Protein AF-A0A5P9Q0S5-F1 (afdb_monomer_lite)

Radius of gyration: 14.07 Å; chains: 1; bounding box: 36×31×31 Å

pLDDT: mean 94.21, std 7.28, range [57.41, 98.0]

Structure (mmCIF, N/CA/C/O backbone):
data_AF-A0A5P9Q0S5-F1
#
_entry.id   AF-A0A5P9Q0S5-F1
#
loop_
_atom_site.group_PDB
_atom_site.id
_atom_site.type_symbol
_atom_site.label_atom_id
_atom_site.label_alt_id
_atom_site.label_comp_id
_atom_site.label_asym_id
_atom_site.label_entity_id
_atom_site.label_seq_id
_atom_site.pdbx_PDB_ins_code
_atom_site.Cartn_x
_atom_site.Cartn_y
_atom_site.Cartn_z
_atom_site.occupancy
_atom_site.B_iso_or_equiv
_atom_site.auth_seq_id
_atom_site.auth_comp_id
_atom_site.auth_asym_id
_atom_site.auth_atom_id
_atom_site.pdbx_PDB_model_num
ATOM 1 N N . MET A 1 1 ? -10.679 -16.981 -1.407 1.00 59.53 1 MET A N 1
ATOM 2 C CA . MET A 1 1 ? -10.719 -15.663 -2.073 1.00 59.53 1 MET A CA 1
ATOM 3 C C . MET A 1 1 ? -10.386 -14.603 -1.028 1.00 59.53 1 MET A C 1
ATOM 5 O O . MET A 1 1 ? -11.278 -13.906 -0.578 1.00 59.53 1 MET A O 1
ATOM 9 N N . ASN A 1 2 ? -9.126 -14.530 -0.582 1.00 83.38 2 ASN A N 1
ATOM 10 C CA . ASN A 1 2 ? -8.767 -13.709 0.590 1.00 83.38 2 ASN A CA 1
ATOM 11 C C . ASN A 1 2 ? -7.656 -12.707 0.263 1.00 83.38 2 ASN A C 1
ATOM 13 O O . ASN A 1 2 ? -7.636 -11.609 0.798 1.00 83.38 2 ASN A O 1
ATOM 17 N N . LEU A 1 3 ? -6.774 -13.048 -0.679 1.00 86.62 3 LEU A N 1
ATOM 18 C CA . LEU A 1 3 ? -5.616 -12.232 -1.043 1.00 86.62 3 LEU A CA 1
ATOM 19 C C . LEU A 1 3 ? -5.992 -10.818 -1.521 1.00 86.62 3 LEU A C 1
ATOM 21 O O . LEU A 1 3 ? -5.372 -9.845 -1.105 1.00 86.62 3 LEU A O 1
ATOM 25 N N . VAL A 1 4 ? -7.054 -10.686 -2.325 1.00 89.38 4 VAL A N 1
ATOM 26 C CA . VAL A 1 4 ? -7.533 -9.378 -2.811 1.00 89.38 4 VAL A CA 1
ATOM 27 C C . VAL A 1 4 ? -8.051 -8.502 -1.666 1.00 89.38 4 VAL A C 1
ATOM 29 O O . VAL A 1 4 ? -7.911 -7.289 -1.726 1.00 89.38 4 VAL A O 1
ATOM 32 N N . ALA A 1 5 ? -8.562 -9.072 -0.573 1.00 92.44 5 ALA A N 1
ATOM 33 C CA . ALA A 1 5 ? -8.963 -8.266 0.581 1.00 92.44 5 ALA A CA 1
ATOM 34 C C . ALA A 1 5 ? -7.765 -7.596 1.278 1.00 92.44 5 ALA A C 1
ATOM 36 O O . ALA A 1 5 ? -7.960 -6.641 2.015 1.00 92.44 5 ALA A O 1
ATOM 37 N N . HIS A 1 6 ? -6.533 -8.065 1.035 1.00 92.06 6 HIS A N 1
ATOM 38 C CA . HIS A 1 6 ? -5.326 -7.609 1.734 1.00 92.06 6 HIS A CA 1
ATOM 39 C C . HIS A 1 6 ? -4.300 -6.901 0.840 1.00 92.06 6 HIS A C 1
ATOM 41 O O . HIS A 1 6 ? -3.351 -6.321 1.369 1.00 92.06 6 HIS A O 1
ATOM 47 N N . HIS A 1 7 ? -4.473 -6.930 -0.485 1.00 90.75 7 HIS A N 1
ATOM 48 C CA . HIS A 1 7 ? -3.436 -6.537 -1.449 1.00 90.75 7 HIS A CA 1
ATOM 49 C C . HIS A 1 7 ? -2.985 -5.069 -1.371 1.00 90.75 7 HIS A C 1
ATOM 51 O O . HIS A 1 7 ? -1.824 -4.785 -1.627 1.00 90.75 7 HIS A O 1
ATOM 57 N N . SER A 1 8 ? -3.846 -4.149 -0.940 1.00 88.62 8 SER A N 1
ATOM 58 C CA . SER A 1 8 ? -3.512 -2.726 -0.774 1.00 88.62 8 SER A CA 1
ATOM 59 C C . SER A 1 8 ? -3.183 -2.350 0.679 1.00 88.62 8 SER A C 1
ATOM 61 O O . SER A 1 8 ? -3.217 -1.184 1.067 1.00 88.62 8 SER A O 1
ATOM 63 N N . GLY A 1 9 ? -2.889 -3.338 1.534 1.00 88.94 9 GLY A N 1
ATOM 64 C CA . GLY A 1 9 ? -2.623 -3.101 2.953 1.00 88.94 9 GLY A CA 1
ATOM 65 C C . GLY A 1 9 ? -3.884 -2.824 3.779 1.00 88.94 9 GLY A C 1
ATOM 66 O O . GLY A 1 9 ? -3.800 -2.157 4.810 1.00 88.94 9 GLY A O 1
ATOM 67 N N . ALA A 1 10 ? -5.039 -3.369 3.382 1.00 93.81 10 ALA A N 1
ATOM 68 C CA . ALA A 1 10 ? -6.343 -3.118 4.009 1.00 93.81 10 ALA A CA 1
ATOM 69 C C . ALA A 1 10 ? -6.376 -3.279 5.539 1.00 93.81 10 ALA A C 1
ATOM 71 O O . ALA A 1 10 ? -7.163 -2.613 6.198 1.00 93.81 10 ALA A O 1
ATOM 72 N N . ARG A 1 11 ? -5.499 -4.098 6.138 1.00 94.38 11 ARG A N 1
ATOM 73 C CA . ARG A 1 11 ? -5.361 -4.205 7.605 1.00 94.38 11 ARG A CA 1
ATOM 74 C C . ARG A 1 11 ? -5.067 -2.871 8.299 1.00 94.38 11 ARG A C 1
ATOM 76 O O . ARG A 1 11 ? -5.477 -2.676 9.438 1.00 94.38 11 ARG A O 1
ATOM 83 N N . PHE A 1 12 ? -4.353 -1.970 7.628 1.00 96.69 12 PHE A N 1
ATOM 84 C CA . PHE A 1 12 ? -4.051 -0.644 8.151 1.00 96.69 12 PHE A CA 1
ATOM 85 C C . PHE A 1 12 ? -5.278 0.261 8.030 1.00 96.69 12 PHE A C 1
ATOM 87 O O . PHE A 1 12 ? -5.698 0.842 9.025 1.00 96.69 12 PHE A O 1
ATOM 94 N N . GLU A 1 13 ? -5.918 0.304 6.860 1.00 96.75 13 GLU A N 1
ATOM 95 C CA . 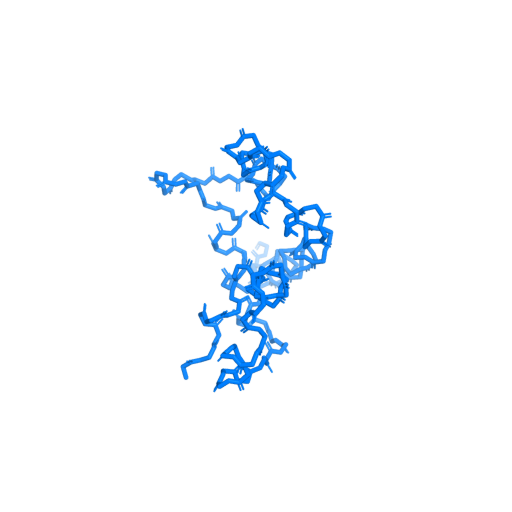GLU A 1 13 ? -7.103 1.144 6.646 1.00 96.75 13 GLU A CA 1
ATOM 96 C C . GLU A 1 13 ? -8.319 0.680 7.454 1.00 96.75 13 GLU A C 1
ATOM 98 O O . GLU A 1 13 ? -9.054 1.500 8.003 1.00 96.75 13 GLU A O 1
ATOM 103 N N . ALA A 1 14 ? -8.502 -0.631 7.603 1.00 97.19 14 ALA A N 1
ATOM 104 C CA . ALA A 1 14 ? -9.527 -1.203 8.462 1.00 97.19 14 ALA A CA 1
ATOM 105 C C . ALA A 1 14 ? -9.356 -0.732 9.912 1.00 97.19 14 ALA A C 1
ATOM 107 O O . ALA A 1 14 ? -10.345 -0.389 10.553 1.00 97.19 14 ALA A O 1
ATOM 108 N N . ALA A 1 15 ? -8.122 -0.625 10.412 1.00 96.56 15 ALA A N 1
ATOM 109 C CA . ALA A 1 15 ? -7.871 -0.068 11.738 1.00 96.56 15 ALA A CA 1
ATOM 110 C C . ALA A 1 15 ? -8.219 1.430 11.811 1.00 96.56 15 ALA A C 1
ATOM 112 O O . ALA A 1 15 ? -8.832 1.861 12.785 1.00 96.56 15 ALA A O 1
ATOM 113 N N . GLU A 1 16 ? -7.897 2.217 10.777 1.00 97.00 16 GLU A N 1
ATOM 114 C CA . GLU A 1 16 ? -8.248 3.646 10.722 1.00 97.00 16 GLU A CA 1
ATOM 115 C C . GLU A 1 16 ? -9.769 3.883 10.654 1.00 97.00 16 GLU A C 1
ATOM 117 O O . GLU A 1 16 ? -10.254 4.890 11.172 1.00 97.00 16 GLU A O 1
ATOM 122 N N . ARG A 1 17 ? -10.518 2.958 10.038 1.00 96.88 17 ARG A N 1
ATOM 123 C CA . ARG A 1 17 ? -11.978 3.031 9.845 1.00 96.88 17 ARG A CA 1
ATOM 124 C C . ARG A 1 17 ? -12.801 2.272 10.893 1.00 96.88 17 ARG A C 1
ATOM 126 O O . ARG A 1 17 ? -14.024 2.357 10.860 1.00 96.88 17 ARG A O 1
ATOM 133 N N . GLY A 1 18 ? -12.165 1.530 11.799 1.00 97.25 18 GLY A N 1
ATOM 134 C CA . GLY A 1 18 ? -12.857 0.683 12.779 1.00 97.25 18 GLY A CA 1
ATOM 135 C C . GLY A 1 18 ? -13.475 -0.596 12.197 1.00 97.25 18 GLY A C 1
ATOM 136 O O . GLY A 1 18 ? -14.370 -1.160 12.814 1.00 97.25 18 GLY A O 1
ATOM 137 N N . LEU A 1 19 ? -12.989 -1.061 11.042 1.00 97.25 19 LEU A N 1
ATOM 138 C CA . LEU A 1 19 ? -13.490 -2.220 10.289 1.00 97.25 19 LEU A CA 1
ATOM 139 C C . LEU A 1 19 ? -12.647 -3.496 10.477 1.00 97.25 19 LEU A C 1
ATOM 141 O O . LEU A 1 19 ? -12.683 -4.423 9.666 1.00 97.25 19 LEU A O 1
ATOM 145 N N . THR A 1 20 ? -11.816 -3.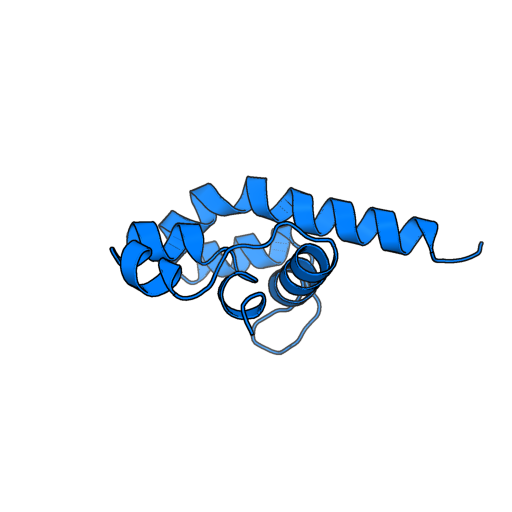551 11.521 1.00 96.00 20 THR A N 1
ATOM 146 C CA . THR A 1 20 ? -10.924 -4.697 11.774 1.00 96.00 20 THR A CA 1
ATOM 147 C C . THR A 1 20 ? -11.696 -6.008 11.951 1.00 96.00 20 THR A C 1
ATOM 149 O O . THR A 1 20 ? -11.203 -7.071 11.573 1.00 96.00 20 THR A O 1
ATOM 152 N N . ARG A 1 21 ? -12.908 -5.953 12.517 1.00 96.50 21 ARG A N 1
ATOM 153 C CA . ARG A 1 21 ? -13.745 -7.140 12.729 1.00 96.50 21 ARG A CA 1
ATOM 154 C C . ARG A 1 21 ? -14.279 -7.677 11.405 1.00 96.50 21 ARG A C 1
ATOM 156 O O . ARG A 1 21 ? -14.251 -8.879 11.183 1.00 96.50 21 ARG A O 1
ATOM 163 N N . GLU A 1 22 ? -14.726 -6.797 10.531 1.00 96.12 22 GLU A N 1
ATOM 164 C CA . GLU A 1 22 ? -15.233 -7.102 9.201 1.00 96.12 22 GLU A CA 1
ATOM 165 C C . GLU A 1 22 ? -14.119 -7.703 8.343 1.00 96.12 22 GLU A C 1
ATOM 167 O O . GLU A 1 22 ? -14.307 -8.740 7.715 1.00 96.12 22 GLU A O 1
ATOM 172 N N . LEU A 1 23 ? -12.913 -7.128 8.404 1.00 95.69 23 LEU A N 1
ATOM 173 C CA . LEU A 1 23 ? -11.756 -7.676 7.699 1.00 95.69 23 LEU A CA 1
ATOM 174 C C . LEU A 1 23 ? -11.382 -9.090 8.178 1.00 95.69 23 LEU A C 1
ATOM 176 O O . LEU A 1 23 ? -10.834 -9.866 7.399 1.00 95.69 23 LEU A O 1
ATOM 180 N N . SER A 1 24 ? -11.685 -9.452 9.432 1.00 94.12 24 SER A N 1
ATOM 181 C CA . SER A 1 24 ? -11.337 -10.769 9.987 1.00 94.12 24 SER A CA 1
ATOM 182 C C . SER A 1 24 ? -12.050 -11.949 9.312 1.00 94.12 24 SER A C 1
ATOM 184 O O . SER A 1 24 ? -11.590 -13.082 9.443 1.00 94.12 24 SER A O 1
ATOM 186 N N . GLU A 1 25 ? -13.114 -11.695 8.539 1.00 95.81 25 GLU A N 1
ATOM 187 C CA . GLU A 1 25 ? -13.753 -12.697 7.674 1.00 95.81 25 GLU A CA 1
ATOM 188 C C . GLU A 1 25 ? -12.805 -13.204 6.571 1.00 95.81 25 GLU A C 1
ATOM 190 O O . GLU A 1 25 ? -12.948 -14.329 6.093 1.00 95.81 25 GLU A O 1
ATOM 195 N N . PHE A 1 26 ? -11.793 -12.409 6.209 1.00 94.50 26 PHE A N 1
ATOM 196 C CA . PHE A 1 26 ? -10.779 -12.750 5.219 1.00 94.50 26 PHE A CA 1
ATOM 197 C C . PHE A 1 26 ? -9.447 -13.037 5.923 1.00 94.50 26 PHE A C 1
ATOM 199 O O . PHE A 1 26 ? -8.711 -12.102 6.246 1.00 94.50 26 PHE A O 1
ATOM 206 N N . PRO A 1 27 ? -9.073 -14.312 6.141 1.00 92.69 27 PRO A N 1
ATOM 207 C CA . PRO A 1 27 ? -7.786 -14.655 6.734 1.00 92.69 27 PRO A CA 1
ATOM 208 C C . PRO A 1 27 ? -6.616 -14.006 5.992 1.00 92.69 27 PRO A C 1
ATOM 210 O O . PRO A 1 27 ? -6.536 -14.074 4.762 1.00 92.69 27 PRO A O 1
ATOM 213 N N . PHE A 1 28 ? -5.715 -13.385 6.752 1.00 91.56 28 PHE A N 1
ATOM 214 C CA . PHE A 1 28 ? -4.476 -12.836 6.218 1.00 91.56 28 PHE A CA 1
ATOM 215 C C . PHE A 1 28 ? -3.507 -13.971 5.873 1.00 91.56 28 PHE A C 1
ATOM 217 O O . PHE A 1 28 ? -3.300 -14.887 6.668 1.00 91.56 28 PHE A O 1
ATOM 224 N N . GLU A 1 29 ? -2.897 -13.882 4.698 1.00 90.75 29 GLU A N 1
ATOM 225 C CA . GLU A 1 29 ? -1.910 -14.836 4.204 1.00 90.75 29 GLU A CA 1
ATOM 226 C C . GLU A 1 29 ? -0.644 -14.067 3.823 1.00 90.75 29 GLU A C 1
ATOM 228 O O . GLU A 1 29 ? -0.688 -13.218 2.938 1.00 90.75 29 GLU A O 1
ATOM 233 N N . ASP A 1 30 ? 0.479 -14.359 4.479 1.00 90.44 30 ASP A N 1
ATOM 234 C CA . ASP A 1 30 ? 1.779 -13.793 4.112 1.00 90.44 30 ASP A CA 1
ATOM 235 C C . ASP A 1 30 ? 2.458 -14.706 3.085 1.00 90.44 30 ASP A C 1
ATOM 237 O O . ASP A 1 30 ? 3.040 -15.735 3.440 1.00 90.44 30 ASP A O 1
ATOM 241 N N . SER A 1 31 ? 2.310 -14.390 1.797 1.00 94.62 31 SER A N 1
ATOM 242 C CA . SER A 1 31 ? 2.791 -15.253 0.717 1.00 94.62 31 SER A CA 1
ATOM 243 C C . SER A 1 31 ? 3.367 -14.485 -0.475 1.00 94.62 31 SER A C 1
ATOM 245 O O . SER A 1 31 ? 3.046 -13.313 -0.686 1.00 94.62 31 SER A O 1
ATOM 247 N N . PRO A 1 32 ? 4.185 -15.145 -1.324 1.00 96.06 32 PRO A N 1
ATOM 248 C CA . PRO A 1 32 ? 4.697 -14.534 -2.551 1.00 96.06 32 PRO A CA 1
ATOM 249 C C . PRO A 1 32 ? 3.601 -14.060 -3.514 1.00 96.06 32 PRO A C 1
ATOM 251 O O . PRO A 1 32 ? 3.838 -13.151 -4.304 1.00 96.06 32 PRO A O 1
ATOM 254 N N . VAL A 1 33 ? 2.410 -14.666 -3.465 1.00 95.62 33 VAL A N 1
ATOM 255 C CA . VAL A 1 33 ? 1.277 -14.245 -4.300 1.00 95.62 33 VAL A CA 1
ATOM 256 C C . VAL A 1 33 ? 0.680 -12.945 -3.769 1.00 95.62 33 VAL A C 1
ATOM 258 O O . VAL A 1 33 ? 0.376 -12.059 -4.566 1.00 95.62 33 VAL A O 1
ATOM 261 N N . LEU A 1 34 ? 0.562 -12.786 -2.443 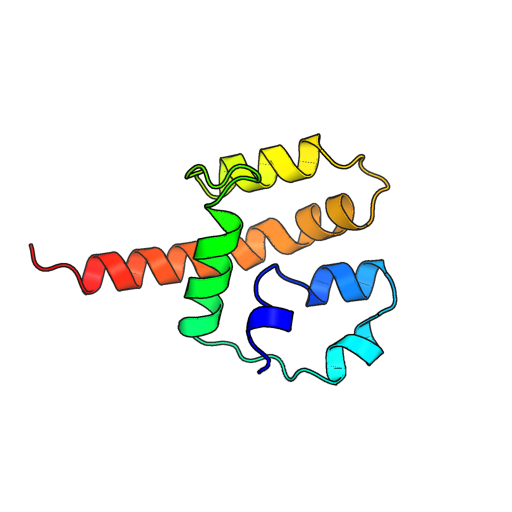1.00 96.06 34 LEU A N 1
ATOM 262 C CA . LEU A 1 34 ? 0.182 -11.498 -1.865 1.00 96.06 34 LEU A CA 1
ATOM 263 C C . LEU A 1 34 ? 1.209 -10.420 -2.226 1.00 96.06 34 LEU A C 1
ATOM 265 O O . LEU A 1 34 ? 0.809 -9.347 -2.665 1.00 96.06 34 LEU A O 1
ATOM 269 N N . ASP A 1 35 ? 2.509 -10.719 -2.115 1.00 97.00 35 ASP A N 1
ATOM 270 C CA . ASP A 1 35 ? 3.572 -9.782 -2.501 1.00 97.00 35 ASP A CA 1
ATOM 271 C C . ASP A 1 35 ? 3.414 -9.312 -3.956 1.00 97.00 35 ASP A C 1
ATOM 273 O O . ASP A 1 35 ? 3.544 -8.121 -4.246 1.00 97.00 35 ASP A O 1
ATOM 277 N N . ALA A 1 36 ? 3.089 -10.229 -4.871 1.00 96.25 36 ALA A N 1
ATOM 278 C CA . ALA A 1 36 ? 2.872 -9.908 -6.277 1.00 96.25 36 ALA A CA 1
ATOM 279 C C . ALA A 1 36 ? 1.629 -9.030 -6.498 1.00 96.25 36 ALA A C 1
ATOM 281 O O . ALA A 1 36 ? 1.686 -8.098 -7.296 1.00 96.25 36 ALA A O 1
ATOM 282 N N . LEU A 1 37 ? 0.528 -9.280 -5.779 1.00 96.31 37 LEU A N 1
ATOM 283 C CA . LEU A 1 37 ? -0.677 -8.444 -5.859 1.00 96.31 37 LEU A CA 1
ATOM 284 C C . LEU A 1 37 ? -0.445 -7.043 -5.285 1.00 96.31 37 LEU A C 1
ATOM 286 O O . LEU A 1 37 ? -0.862 -6.066 -5.899 1.00 96.31 37 LEU A O 1
ATOM 290 N N . VAL A 1 38 ? 0.250 -6.950 -4.147 1.00 96.69 38 VAL A N 1
ATOM 291 C CA . VAL A 1 38 ? 0.700 -5.675 -3.567 1.00 96.69 38 VAL A CA 1
ATOM 292 C C . VAL A 1 38 ? 1.541 -4.913 -4.583 1.00 96.69 38 VAL A C 1
ATOM 294 O O . VAL A 1 38 ? 1.336 -3.724 -4.793 1.00 96.69 38 VAL A O 1
ATOM 297 N N . THR A 1 39 ? 2.473 -5.605 -5.238 1.00 97.25 39 THR A N 1
ATOM 298 C CA . THR A 1 39 ? 3.334 -4.996 -6.255 1.00 97.25 39 THR A CA 1
ATOM 299 C C . THR A 1 39 ? 2.503 -4.484 -7.424 1.00 97.25 39 THR A C 1
ATOM 301 O O . THR A 1 39 ? 2.621 -3.319 -7.768 1.00 97.25 39 THR A O 1
ATOM 304 N N . ALA A 1 40 ? 1.603 -5.301 -7.976 1.00 96.00 40 ALA A N 1
ATOM 305 C CA . ALA A 1 40 ? 0.766 -4.907 -9.105 1.00 96.00 40 ALA A CA 1
ATOM 306 C C . ALA A 1 40 ? -0.110 -3.675 -8.812 1.00 96.00 40 ALA A C 1
ATOM 308 O O . ALA A 1 40 ? -0.229 -2.807 -9.671 1.00 96.00 40 ALA A O 1
ATOM 309 N N . ASP A 1 41 ? -0.696 -3.569 -7.618 1.00 95.94 41 ASP A N 1
ATOM 310 C CA . ASP A 1 41 ? -1.502 -2.405 -7.219 1.00 95.94 41 ASP A CA 1
ATOM 311 C C . ASP A 1 41 ? -0.637 -1.165 -6.954 1.00 95.94 41 ASP A C 1
ATOM 313 O O . ASP A 1 41 ? -0.931 -0.064 -7.422 1.00 95.94 41 ASP A O 1
ATOM 317 N N . LEU A 1 42 ? 0.486 -1.342 -6.253 1.00 96.94 42 LEU A N 1
ATOM 318 C CA . LEU A 1 42 ? 1.318 -0.233 -5.783 1.00 96.94 42 LEU A CA 1
ATOM 319 C C . LEU A 1 42 ? 2.416 0.193 -6.761 1.00 96.94 42 LEU A C 1
ATOM 321 O O . LEU A 1 42 ? 3.213 1.071 -6.438 1.00 96.94 42 LEU A O 1
ATOM 325 N N . THR A 1 43 ? 2.427 -0.372 -7.966 1.00 97.00 43 THR A N 1
ATOM 326 C CA . THR A 1 43 ? 3.213 0.107 -9.112 1.00 97.00 43 THR A CA 1
ATOM 327 C C . THR A 1 43 ? 2.325 0.472 -10.306 1.00 97.00 43 THR A C 1
ATOM 329 O O . THR A 1 43 ? 2.814 0.580 -11.430 1.00 97.00 43 THR A O 1
ATOM 332 N N . THR A 1 44 ? 1.018 0.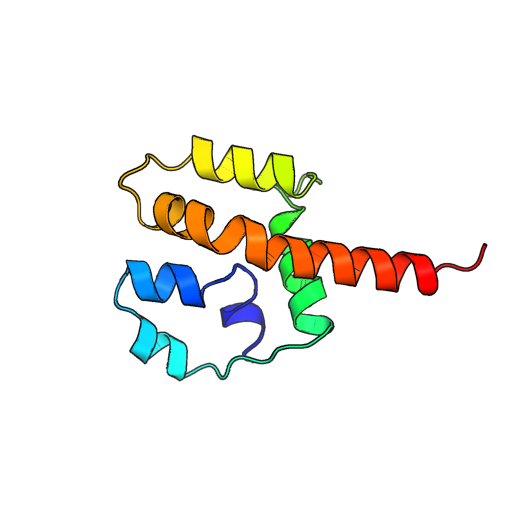650 -10.078 1.00 96.25 44 THR A N 1
ATOM 333 C CA . THR A 1 44 ? 0.044 1.025 -11.110 1.00 96.25 44 THR A CA 1
ATOM 334 C C . THR A 1 44 ? -0.746 2.253 -10.667 1.00 96.25 44 THR A C 1
ATOM 336 O O . THR A 1 44 ? -1.325 2.291 -9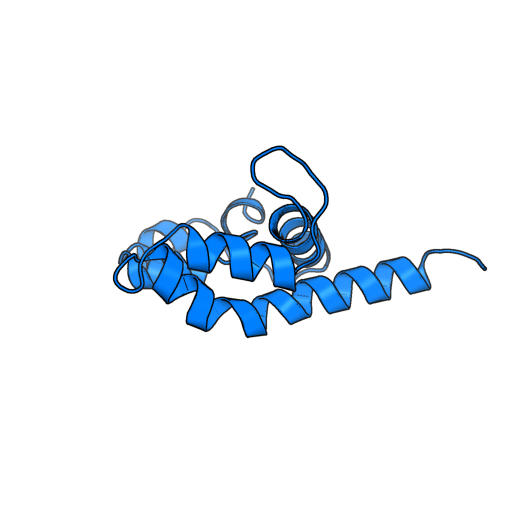.581 1.00 96.25 44 THR A O 1
ATOM 339 N N . GLY A 1 45 ? -0.756 3.288 -11.500 1.00 94.12 45 GLY A N 1
ATOM 340 C CA . GLY A 1 45 ? -1.522 4.504 -11.261 1.00 94.12 45 GLY A CA 1
ATOM 341 C C . GLY A 1 45 ? -3.018 4.339 -11.556 1.00 94.12 45 GLY A C 1
ATOM 342 O O . GLY A 1 45 ? -3.455 3.318 -12.093 1.00 94.12 45 GLY A O 1
ATOM 343 N N . PRO A 1 46 ? -3.848 5.336 -11.205 1.00 92.00 46 PRO A N 1
ATOM 344 C CA . PRO A 1 46 ? -5.301 5.261 -11.363 1.00 92.00 46 PRO A CA 1
ATOM 345 C C . PRO A 1 46 ? -5.759 5.169 -12.829 1.00 92.00 46 PRO A C 1
ATOM 347 O O . PRO A 1 46 ? -6.886 4.743 -13.078 1.00 92.00 46 PRO A O 1
ATOM 350 N N . GLY A 1 47 ? -4.917 5.562 -13.791 1.00 94.50 47 GLY A N 1
ATOM 351 C CA . GLY A 1 47 ? -5.159 5.402 -15.225 1.00 94.50 47 GLY A CA 1
ATOM 352 C C . GLY A 1 47 ? -4.622 4.089 -15.805 1.00 94.50 47 GLY A C 1
ATOM 353 O O . GLY A 1 47 ? -4.765 3.861 -17.005 1.00 94.50 47 GLY A O 1
ATOM 354 N N . GLY A 1 48 ? -4.020 3.224 -14.983 1.00 94.81 48 GLY A N 1
ATOM 355 C CA . GLY A 1 48 ? -3.365 1.989 -15.419 1.00 94.81 48 GLY A CA 1
ATOM 356 C C . GLY A 1 48 ? -1.918 2.179 -15.885 1.00 94.81 48 GLY A C 1
ATOM 357 O O . GLY A 1 48 ? -1.309 1.239 -16.393 1.00 94.81 48 GLY A O 1
ATOM 358 N N . GLU A 1 49 ? -1.358 3.379 -15.743 1.00 96.44 49 GLU A N 1
ATOM 359 C CA . GLU A 1 49 ? 0.038 3.663 -16.050 1.00 96.44 49 GLU A CA 1
ATOM 360 C C . GLU A 1 49 ? 0.986 2.973 -15.065 1.00 96.44 49 GLU A C 1
ATOM 362 O O . GLU A 1 49 ? 0.680 2.836 -13.881 1.00 96.44 49 GLU A O 1
ATOM 367 N N . GLN A 1 50 ? 2.162 2.563 -15.540 1.00 96.94 50 GLN A N 1
ATOM 368 C CA . GLN A 1 50 ? 3.202 2.059 -14.647 1.00 96.94 50 GLN A CA 1
ATOM 369 C C . GLN A 1 50 ? 3.803 3.213 -13.842 1.00 96.94 50 GLN A C 1
ATOM 371 O O . GLN A 1 50 ? 4.139 4.258 -14.400 1.00 96.94 50 GLN A O 1
ATOM 376 N N . MET A 1 51 ? 3.967 2.998 -12.542 1.00 97.69 51 MET A N 1
ATOM 377 C CA . MET A 1 51 ? 4.612 3.921 -11.613 1.00 97.69 51 MET A CA 1
ATOM 378 C C . MET A 1 51 ? 5.620 3.152 -10.767 1.00 97.69 51 MET A C 1
ATOM 380 O O . MET A 1 51 ? 5.426 1.973 -10.469 1.00 97.69 51 MET A O 1
ATOM 384 N N . THR A 1 52 ? 6.675 3.814 -10.309 1.00 97.44 52 THR A N 1
ATOM 385 C CA . THR A 1 52 ? 7.459 3.265 -9.200 1.00 97.44 52 THR A CA 1
ATOM 386 C C . THR A 1 52 ? 6.634 3.280 -7.912 1.00 97.44 52 THR A C 1
ATOM 388 O O . THR A 1 52 ? 5.696 4.069 -7.760 1.00 97.44 52 THR A O 1
ATOM 391 N N . TYR A 1 53 ? 7.017 2.442 -6.948 1.00 97.31 53 TYR A N 1
ATOM 392 C CA . TYR A 1 53 ? 6.373 2.425 -5.635 1.00 97.31 53 TYR A CA 1
ATOM 393 C C . TYR A 1 53 ? 6.368 3.809 -4.974 1.00 97.31 53 TYR A C 1
ATOM 395 O O . TYR A 1 53 ? 5.338 4.279 -4.497 1.00 97.31 53 TYR A O 1
ATOM 403 N N . ASP A 1 54 ? 7.511 4.495 -4.979 1.00 97.75 54 ASP A N 1
ATOM 404 C CA . ASP A 1 54 ? 7.644 5.787 -4.307 1.00 97.75 54 ASP A CA 1
ATOM 405 C C . ASP A 1 54 ? 6.800 6.879 -4.992 1.00 97.75 54 ASP A C 1
ATOM 407 O O . ASP A 1 54 ? 6.167 7.684 -4.306 1.00 97.75 54 ASP A O 1
ATOM 411 N N . GLU A 1 55 ? 6.703 6.869 -6.327 1.00 98.00 55 GLU A N 1
ATOM 412 C CA . GLU A 1 55 ? 5.796 7.760 -7.064 1.00 98.00 55 GLU A CA 1
ATOM 413 C C . GLU A 1 55 ? 4.328 7.466 -6.740 1.00 98.00 55 GLU A C 1
ATOM 415 O O . GLU A 1 55 ? 3.543 8.398 -6.541 1.00 98.00 55 GLU A O 1
ATOM 420 N N . ARG A 1 56 ? 3.952 6.185 -6.638 1.00 97.38 56 ARG A N 1
ATOM 421 C CA . ARG A 1 56 ? 2.586 5.779 -6.300 1.00 97.38 56 ARG A CA 1
ATOM 422 C C . ARG A 1 56 ? 2.192 6.234 -4.896 1.00 97.38 56 ARG A C 1
ATOM 424 O O . ARG A 1 56 ? 1.109 6.789 -4.719 1.00 97.38 56 ARG A O 1
ATOM 431 N N . ILE A 1 57 ? 3.070 6.059 -3.908 1.00 97.75 57 ILE A N 1
ATOM 432 C CA . ILE A 1 57 ? 2.828 6.523 -2.534 1.00 97.75 57 ILE A CA 1
ATOM 433 C C . ILE A 1 57 ? 2.737 8.051 -2.474 1.00 97.75 57 ILE A C 1
ATOM 435 O O . ILE A 1 57 ? 1.837 8.585 -1.823 1.00 97.75 57 ILE A O 1
ATOM 439 N N . ALA A 1 58 ? 3.621 8.767 -3.174 1.00 97.81 58 ALA A N 1
ATOM 440 C CA . ALA A 1 58 ? 3.575 10.225 -3.234 1.00 97.81 58 ALA A CA 1
ATOM 441 C C . ALA A 1 58 ? 2.274 10.741 -3.878 1.00 97.81 58 ALA A C 1
ATOM 443 O O . ALA A 1 58 ? 1.700 11.718 -3.394 1.00 97.81 58 ALA A O 1
ATOM 444 N N . GLU A 1 59 ? 1.776 10.078 -4.929 1.00 97.00 59 GLU A N 1
ATOM 445 C CA . GLU A 1 59 ? 0.472 10.379 -5.534 1.00 97.00 59 GLU A CA 1
ATOM 446 C C . GLU A 1 59 ? -0.661 10.217 -4.521 1.00 97.00 59 GLU A C 1
ATOM 448 O O . GLU A 1 59 ? -1.447 11.147 -4.335 1.00 97.00 59 GLU A O 1
ATOM 453 N N . ILE A 1 60 ? -0.716 9.076 -3.826 1.00 96.38 60 ILE A N 1
ATOM 454 C CA . ILE A 1 60 ? -1.779 8.795 -2.857 1.00 96.38 60 ILE A CA 1
ATOM 455 C C . ILE A 1 60 ? -1.772 9.845 -1.738 1.00 96.38 60 ILE A C 1
ATOM 457 O O . ILE A 1 60 ? -2.815 10.424 -1.431 1.00 96.38 60 ILE A O 1
ATOM 461 N N . LEU A 1 61 ? -0.604 10.149 -1.162 1.00 97.12 61 LEU A N 1
ATOM 462 C CA . LEU A 1 61 ? -0.474 11.138 -0.085 1.00 97.12 61 LEU A CA 1
ATOM 463 C C . LEU A 1 61 ? -0.778 12.574 -0.538 1.00 97.12 61 LEU A C 1
ATOM 465 O O . LEU A 1 61 ? -1.149 13.404 0.289 1.00 97.12 61 LEU A O 1
ATOM 469 N N . LYS A 1 62 ? -0.643 12.876 -1.835 1.00 97.12 62 LYS A N 1
ATOM 470 C CA . LYS A 1 62 ? -1.049 14.159 -2.423 1.00 97.12 62 LYS A CA 1
ATOM 471 C C . LYS A 1 62 ? -2.559 14.234 -2.664 1.00 97.12 62 LYS A C 1
ATOM 473 O O . LYS A 1 62 ? -3.134 15.314 -2.550 1.00 97.12 62 LYS A O 1
ATOM 478 N N . ARG A 1 63 ? -3.193 13.117 -3.031 1.00 96.50 63 ARG A N 1
ATOM 479 C CA . ARG A 1 63 ? -4.624 13.039 -3.363 1.00 96.50 63 ARG A CA 1
ATOM 480 C C . ARG A 1 63 ? -5.529 13.097 -2.132 1.00 96.50 63 ARG A C 1
ATOM 482 O O . ARG A 1 63 ? -6.625 13.644 -2.231 1.00 96.50 63 ARG A O 1
ATOM 489 N N . TYR A 1 64 ? -5.076 12.569 -0.995 1.00 96.75 64 TYR A N 1
ATOM 490 C CA . TYR A 1 64 ? -5.832 12.556 0.260 1.00 96.75 64 TYR A CA 1
ATOM 491 C C . TYR A 1 64 ? -5.204 13.494 1.306 1.00 96.75 64 TYR A C 1
ATOM 4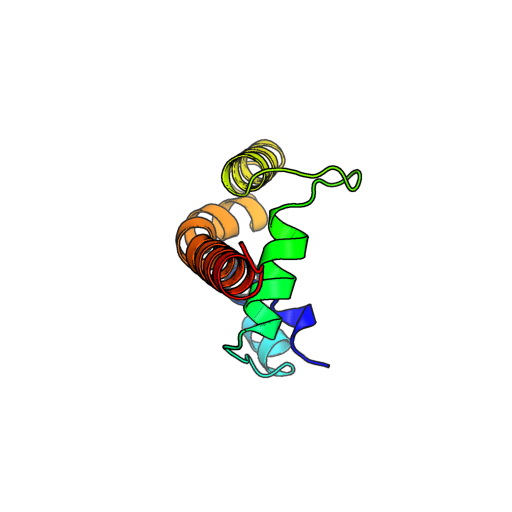93 O O . TYR A 1 64 ? -3.998 13.391 1.554 1.00 96.75 64 TYR A O 1
ATOM 501 N N . PRO A 1 65 ? -5.982 14.397 1.938 1.00 96.81 65 PRO A N 1
ATOM 502 C CA . PRO A 1 65 ? -5.462 15.311 2.953 1.00 96.81 65 PRO A CA 1
ATOM 503 C C . PRO A 1 65 ? -5.044 14.565 4.237 1.00 96.81 65 PRO A C 1
ATOM 505 O O . PRO A 1 65 ? -5.483 13.437 4.457 1.00 96.81 65 PRO A O 1
ATOM 508 N N . PRO A 1 66 ? -4.207 15.166 5.108 1.00 97.19 66 PRO A N 1
ATOM 509 C CA . PRO A 1 66 ? -3.627 14.476 6.268 1.00 97.19 66 PRO A CA 1
ATOM 510 C C . PRO A 1 66 ? -4.615 13.877 7.279 1.00 97.19 66 PRO A C 1
ATOM 512 O O . PRO A 1 66 ? -4.265 12.950 8.009 1.00 97.19 66 PRO A O 1
ATOM 515 N N . ASP A 1 67 ? -5.830 14.410 7.359 1.00 96.31 67 ASP A N 1
ATOM 516 C CA . ASP A 1 67 ? -6.908 13.940 8.229 1.00 96.31 67 ASP A CA 1
ATOM 517 C C . ASP A 1 67 ? -7.703 12.763 7.638 1.00 96.31 67 ASP A C 1
ATOM 519 O O . ASP A 1 67 ? -8.408 12.067 8.374 1.00 96.31 67 ASP A O 1
ATOM 523 N N . ASP A 1 68 ? -7.539 12.484 6.343 1.00 98.00 68 ASP A N 1
ATOM 524 C CA . ASP A 1 68 ? -8.202 11.378 5.662 1.00 98.00 68 ASP A CA 1
ATOM 525 C C . ASP A 1 68 ? -7.660 10.011 6.143 1.00 98.00 68 ASP A C 1
ATOM 527 O O . ASP A 1 68 ? -6.439 9.821 6.259 1.00 98.00 68 ASP A O 1
ATOM 531 N N . PRO A 1 69 ? -8.535 9.016 6.401 1.00 97.12 69 PRO A N 1
ATOM 532 C CA . PRO A 1 69 ? -8.125 7.658 6.757 1.00 97.12 69 PRO A CA 1
ATOM 533 C C . PRO A 1 69 ? -7.126 7.025 5.780 1.00 97.12 69 PRO A C 1
ATOM 535 O O . PRO A 1 69 ? -6.241 6.285 6.215 1.00 97.12 69 PRO A O 1
ATOM 538 N N . VAL A 1 70 ? -7.222 7.323 4.481 1.00 96.94 70 VAL A N 1
ATOM 539 C CA . VAL A 1 70 ? -6.298 6.813 3.459 1.00 96.94 70 VAL A CA 1
ATOM 540 C C . VAL A 1 70 ? -4.906 7.405 3.658 1.00 96.94 70 VAL A C 1
ATOM 542 O O . VAL A 1 70 ? -3.919 6.671 3.660 1.00 96.94 70 VAL A O 1
ATOM 545 N N . HIS A 1 71 ? -4.803 8.712 3.902 1.00 97.75 71 HIS A N 1
ATOM 546 C CA . HIS A 1 71 ? -3.515 9.354 4.159 1.00 97.75 71 HIS A CA 1
ATOM 547 C C . HIS A 1 71 ? -2.847 8.770 5.411 1.00 97.75 71 HIS A C 1
ATOM 549 O O . HIS A 1 71 ? -1.703 8.314 5.368 1.00 97.75 71 HIS A O 1
ATOM 555 N N . ARG A 1 72 ? -3.585 8.710 6.526 1.00 97.69 72 ARG A N 1
ATOM 556 C CA . ARG A 1 72 ? -3.108 8.138 7.798 1.00 97.69 72 ARG A CA 1
ATOM 557 C C . ARG A 1 72 ? -2.677 6.680 7.663 1.00 97.69 72 ARG A C 1
ATOM 559 O O . ARG A 1 72 ? -1.683 6.276 8.269 1.00 97.69 72 ARG A O 1
ATOM 566 N N . THR A 1 73 ? -3.405 5.913 6.854 1.00 97.62 73 THR A N 1
ATOM 567 C CA . THR A 1 73 ? -3.047 4.539 6.495 1.00 97.62 73 THR A CA 1
ATOM 568 C C . THR A 1 73 ? -1.678 4.498 5.839 1.00 97.62 73 THR A C 1
ATOM 570 O O . THR A 1 73 ? -0.793 3.786 6.314 1.00 97.62 73 THR A O 1
ATOM 573 N N . TRP A 1 74 ? -1.475 5.277 4.777 1.00 97.25 74 TRP A N 1
ATOM 574 C CA . TRP A 1 74 ? -0.262 5.198 3.970 1.00 97.25 74 TRP A CA 1
ATOM 575 C C . TRP A 1 74 ? 0.982 5.732 4.668 1.00 97.25 74 TRP A C 1
ATOM 577 O O . TRP A 1 74 ? 2.058 5.182 4.452 1.00 97.25 74 TRP A O 1
ATOM 587 N N . VAL A 1 75 ? 0.844 6.674 5.604 1.00 97.19 75 VAL A N 1
ATOM 588 C CA . VAL A 1 75 ? 1.950 7.067 6.496 1.00 97.19 75 VAL A CA 1
ATOM 589 C C . VAL A 1 75 ? 2.501 5.867 7.286 1.00 97.19 75 VAL A C 1
ATOM 591 O O . VAL A 1 75 ? 3.707 5.779 7.506 1.00 97.19 75 VAL A O 1
ATOM 594 N N . LYS A 1 76 ? 1.647 4.919 7.694 1.00 97.50 76 LYS A N 1
ATOM 595 C CA . LYS A 1 76 ? 2.045 3.720 8.459 1.00 97.50 76 LYS A CA 1
ATOM 596 C C . LYS A 1 76 ? 2.390 2.533 7.560 1.00 97.50 76 LYS A C 1
ATOM 598 O O . LYS A 1 76 ? 3.339 1.802 7.829 1.00 97.50 76 LYS A O 1
ATOM 603 N N . ALA A 1 77 ? 1.596 2.322 6.515 1.00 97.25 77 ALA A N 1
ATOM 604 C CA . ALA A 1 77 ? 1.678 1.159 5.644 1.00 97.25 77 ALA A CA 1
ATOM 605 C C . ALA A 1 77 ? 2.877 1.237 4.688 1.00 97.25 77 ALA A C 1
ATOM 607 O O . ALA A 1 77 ? 3.526 0.218 4.449 1.00 97.25 77 ALA A O 1
ATOM 608 N N . ALA A 1 78 ? 3.218 2.429 4.183 1.00 97.75 78 ALA A N 1
ATOM 609 C CA . ALA A 1 78 ? 4.218 2.599 3.131 1.00 97.75 78 ALA A CA 1
ATOM 610 C C . ALA A 1 78 ? 5.558 1.872 3.380 1.00 97.75 78 ALA A C 1
ATOM 612 O O . ALA A 1 78 ? 5.988 1.136 2.491 1.00 97.75 78 ALA A O 1
ATOM 613 N N . PRO A 1 79 ? 6.230 1.983 4.542 1.00 96.81 79 PRO A N 1
ATOM 614 C CA . PRO A 1 79 ? 7.490 1.264 4.747 1.00 96.81 79 PRO A CA 1
ATOM 615 C C . PRO A 1 79 ? 7.319 -0.264 4.768 1.00 96.81 79 PRO A C 1
ATOM 617 O O . PRO A 1 79 ? 8.213 -0.989 4.350 1.00 96.81 79 PRO A O 1
ATOM 620 N N . ILE A 1 80 ? 6.168 -0.767 5.221 1.00 96.25 80 ILE A N 1
ATOM 621 C CA . ILE A 1 80 ? 5.920 -2.207 5.371 1.00 96.25 80 ILE A CA 1
ATOM 622 C C . ILE A 1 80 ? 5.586 -2.844 4.020 1.00 96.25 80 ILE A C 1
ATOM 624 O O . ILE A 1 80 ? 6.075 -3.927 3.705 1.00 96.25 80 ILE A O 1
ATOM 628 N N . LEU A 1 81 ? 4.761 -2.175 3.214 1.00 96.56 81 LEU A N 1
ATOM 629 C CA . LEU A 1 81 ? 4.351 -2.677 1.902 1.00 96.56 81 LEU A CA 1
ATOM 630 C C . LEU A 1 81 ? 5.480 -2.538 0.865 1.00 96.56 81 LEU A C 1
ATOM 632 O O . LEU A 1 81 ? 5.545 -3.338 -0.065 1.00 96.56 81 LEU A O 1
ATOM 636 N N . LYS A 1 82 ? 6.445 -1.630 1.081 1.00 97.75 82 LYS A N 1
ATOM 637 C CA . LYS A 1 82 ? 7.659 -1.533 0.252 1.00 97.75 82 LYS A CA 1
ATOM 638 C C . LYS A 1 82 ? 8.469 -2.831 0.255 1.00 97.75 82 LYS A C 1
ATOM 640 O O . LYS A 1 82 ? 9.027 -3.217 -0.768 1.00 97.75 82 LYS A O 1
ATOM 645 N N . GLU A 1 83 ? 8.485 -3.552 1.376 1.00 97.44 83 GLU A N 1
ATOM 646 C CA . GLU A 1 83 ? 9.180 -4.839 1.462 1.00 97.44 83 GLU A CA 1
ATOM 647 C C . GLU A 1 83 ? 8.542 -5.921 0.586 1.00 97.44 83 GLU A C 1
ATOM 649 O O . GLU A 1 83 ? 9.254 -6.782 0.073 1.00 97.44 83 GLU A O 1
ATOM 654 N N . ALA A 1 84 ? 7.223 -5.884 0.379 1.00 96.50 84 ALA A N 1
ATOM 655 C CA . ALA A 1 84 ? 6.548 -6.807 -0.530 1.00 96.50 84 ALA A CA 1
ATOM 656 C C . ALA A 1 84 ? 6.984 -6.570 -1.984 1.00 96.50 84 ALA A C 1
ATOM 658 O O . ALA A 1 84 ? 7.323 -7.526 -2.684 1.00 96.50 84 ALA A O 1
ATOM 659 N N . VAL A 1 85 ? 7.073 -5.300 -2.398 1.00 97.00 85 VAL A N 1
ATOM 660 C CA . VAL A 1 85 ? 7.596 -4.902 -3.716 1.00 97.00 85 VAL A CA 1
ATOM 661 C C . VAL A 1 85 ? 9.030 -5.384 -3.895 1.00 97.00 85 VAL A C 1
ATOM 663 O O . VAL A 1 85 ? 9.314 -6.122 -4.837 1.00 97.00 85 VAL A O 1
ATOM 666 N N . ARG A 1 86 ? 9.911 -5.087 -2.931 1.00 97.81 86 ARG A N 1
ATOM 667 C CA . ARG A 1 86 ? 11.315 -5.522 -2.971 1.00 97.81 86 ARG A CA 1
ATOM 668 C C . ARG A 1 86 ? 11.439 -7.040 -3.120 1.00 97.81 86 ARG A C 1
ATOM 670 O O . ARG A 1 86 ? 12.195 -7.526 -3.958 1.00 97.81 86 ARG A O 1
ATOM 677 N N . ARG A 1 87 ? 10.689 -7.816 -2.328 1.00 97.88 87 ARG A N 1
ATOM 678 C CA . ARG A 1 87 ? 10.714 -9.286 -2.416 1.00 97.88 87 ARG A CA 1
ATOM 679 C C . ARG A 1 87 ? 10.215 -9.791 -3.770 1.00 97.88 87 ARG A C 1
ATOM 681 O O . ARG A 1 87 ? 10.737 -10.788 -4.268 1.00 97.88 87 ARG A O 1
ATOM 688 N N . THR A 1 88 ? 9.206 -9.156 -4.362 1.00 97.56 88 THR A N 1
ATOM 689 C CA . THR A 1 88 ? 8.716 -9.511 -5.703 1.00 97.56 88 THR A CA 1
ATOM 690 C C . THR A 1 88 ? 9.772 -9.238 -6.766 1.00 97.56 88 THR A C 1
ATOM 692 O O . THR A 1 88 ? 10.088 -10.139 -7.542 1.00 97.56 88 THR A O 1
ATOM 695 N N . GLU A 1 89 ? 10.375 -8.051 -6.762 1.00 95.94 89 GLU A N 1
ATOM 696 C CA . GLU A 1 89 ? 11.441 -7.672 -7.695 1.00 95.94 89 GLU A CA 1
ATOM 697 C C . GLU A 1 89 ? 12.639 -8.629 -7.609 1.00 95.94 89 GLU A C 1
ATOM 699 O O . GLU A 1 89 ? 13.134 -9.104 -8.631 1.00 95.94 89 GLU A O 1
ATOM 704 N N . GLU A 1 90 ? 13.053 -9.013 -6.398 1.00 97.19 90 GLU A N 1
ATOM 705 C CA . GLU A 1 90 ? 14.125 -9.993 -6.194 1.00 97.19 90 GLU A CA 1
ATOM 706 C C . GLU A 1 90 ? 13.793 -11.373 -6.764 1.00 97.19 90 GLU A C 1
ATOM 708 O O . GLU A 1 90 ? 14.667 -12.043 -7.321 1.00 97.19 90 GLU A O 1
ATOM 713 N N . ARG A 1 91 ? 12.543 -11.829 -6.628 1.00 96.69 91 ARG A N 1
ATOM 714 C CA . ARG A 1 91 ? 12.102 -13.107 -7.205 1.00 96.69 91 ARG A CA 1
ATOM 715 C C . ARG A 1 91 ? 12.094 -13.045 -8.730 1.00 96.69 91 ARG A C 1
ATOM 717 O O . ARG A 1 91 ? 12.557 -13.993 -9.361 1.00 96.69 91 ARG A O 1
ATOM 724 N N . LEU A 1 92 ? 11.631 -11.938 -9.313 1.00 94.81 92 LEU A N 1
ATOM 725 C CA . LEU A 1 92 ? 11.635 -11.729 -10.764 1.00 94.81 92 LEU A CA 1
ATOM 726 C C . LEU A 1 92 ? 13.061 -11.708 -11.324 1.00 94.81 92 LEU A C 1
ATOM 728 O O . LEU A 1 92 ? 13.343 -12.415 -12.289 1.00 94.81 92 LEU A O 1
ATOM 732 N N . ALA A 1 93 ? 13.977 -10.988 -10.672 1.00 94.94 93 ALA A N 1
ATOM 733 C CA . ALA A 1 93 ? 15.381 -10.926 -11.074 1.00 94.94 93 ALA A CA 1
ATOM 734 C C . ALA A 1 93 ? 16.078 -12.297 -11.022 1.00 94.94 93 ALA A C 1
ATOM 736 O O . ALA A 1 93 ? 16.946 -12.583 -11.840 1.00 94.94 93 ALA A O 1
ATOM 737 N N . ARG A 1 94 ? 15.696 -13.169 -10.078 1.00 93.50 94 ARG A N 1
ATOM 738 C CA . ARG A 1 94 ? 16.208 -14.550 -9.992 1.00 93.50 94 ARG A CA 1
ATOM 739 C C . ARG A 1 94 ? 15.606 -15.485 -11.041 1.00 93.50 94 ARG A C 1
ATOM 741 O O . ARG A 1 94 ? 16.248 -16.467 -11.398 1.00 93.50 94 ARG A O 1
ATOM 748 N N . ALA A 1 95 ? 14.371 -15.228 -11.468 1.00 87.69 95 ALA A N 1
ATOM 749 C CA . ALA A 1 95 ? 13.650 -16.065 -12.423 1.00 87.69 95 ALA A CA 1
ATOM 750 C C . ALA A 1 95 ? 13.991 -15.738 -13.885 1.00 87.69 95 ALA A C 1
ATOM 752 O O . ALA A 1 95 ? 13.833 -16.599 -14.749 1.00 87.69 95 ALA A O 1
ATOM 753 N N . GLN A 1 96 ? 14.450 -14.517 -14.170 1.00 74.19 96 GLN A N 1
ATOM 754 C CA . GLN A 1 96 ? 14.906 -14.136 -15.503 1.00 74.19 96 GLN A CA 1
ATOM 755 C C . GLN A 1 96 ? 16.288 -14.752 -15.790 1.00 74.19 96 GLN A C 1
ATOM 757 O O . GLN A 1 96 ? 17.243 -14.472 -15.060 1.00 74.19 96 GLN A O 1
ATOM 762 N N . PRO A 1 97 ? 16.429 -15.599 -16.828 1.00 57.66 97 PRO A N 1
ATOM 763 C CA . PRO A 1 97 ? 17.745 -16.029 -17.277 1.00 57.66 97 PRO A CA 1
ATOM 764 C C . PRO A 1 97 ? 18.515 -14.820 -17.830 1.00 57.66 97 PRO A C 1
ATOM 766 O O . PRO A 1 97 ? 17.917 -13.933 -18.440 1.00 57.66 97 PRO A O 1
ATOM 769 N N . LYS A 1 98 ? 19.829 -14.790 -17.580 1.00 57.41 98 LYS A N 1
ATOM 770 C CA . LYS A 1 98 ? 20.748 -13.821 -18.195 1.00 57.41 98 LYS A CA 1
ATOM 771 C C . LYS A 1 98 ? 20.722 -13.898 -19.717 1.00 57.41 98 LYS A C 1
ATOM 773 O O . LYS A 1 98 ? 20.638 -15.035 -20.234 1.00 57.41 98 LYS A O 1
#

Secondary structure (DSSP, 8-state):
--HHHHTT-HHHHHHHHT-HHHHTTS----SHHHHHHHHHHHTB-TTS-B--HHHHHHHHHHHS-TTSHHHHHHHHHHHHHHHHHHHHHHHHHHHS--

Foldseek 3Di:
DQLVLCLCNVCLLCVLVVNNVVNVVRDDDDDLVSLVSVQCVQQADPVRDGHDNVRSLVVQCVVDDCPDSSNSSSVPCSVVSVVSNVVNVVVVVVPDDD

Sequence (98 aa):
MNLVAHHSGARFEAAERGLTRELSEFPFEDSPVLDALVTADLTTGPGGEQMTYDERIAEILKRYPPDDPVHRTWVKAAPILKEAVRRTEERLARAQPK